Protein AF-A0A833LY37-F1 (afdb_monomer)

Foldseek 3Di:
DDDDDPDPPPPDDPDPQVVDVQSVVCVVVCVVVVLVVQLVVQLVVLCVVCVVVLVVQLVVCCVVPVPDPSDPVVVSSLSSQVRSLVPGPHDGNDDSCCRNPPVND

Mean predicted aligned error: 11.08 Å

Secondary structure (DSSP, 8-state):
---------------GGGSSHHHHHHHHTTHHHHHHHHHHHHHHHHHHHHHHHHHHHHHHHHHH-TTS----HHHHHHHHHHHHHHH--PPTT--TTTTTSGGG-

pLDDT: mean 76.52, std 18.96, range [32.38, 95.19]

Structure (mmCIF, N/CA/C/O backbone):
data_AF-A0A833LY37-F1
#
_entry.id   AF-A0A833LY37-F1
#
loop_
_atom_site.group_PDB
_atom_site.id
_atom_site.type_symbol
_atom_site.label_atom_id
_atom_site.label_alt_id
_atom_site.label_comp_id
_atom_site.label_asym_id
_atom_site.label_entity_id
_atom_site.label_seq_id
_atom_site.pdbx_PDB_ins_code
_atom_site.Cartn_x
_atom_site.Cartn_y
_atom_site.Cartn_z
_atom_site.occupancy
_atom_site.B_iso_or_equiv
_atom_site.auth_seq_id
_atom_site.auth_comp_id
_atom_site.auth_asym_id
_atom_site.auth_atom_id
_atom_site.pdbx_PDB_model_num
ATOM 1 N N . MET A 1 1 ? -33.841 26.516 35.234 1.00 34.97 1 MET A N 1
ATOM 2 C CA . MET A 1 1 ? -33.841 26.845 33.792 1.00 34.97 1 MET A CA 1
ATOM 3 C C . MET A 1 1 ? -32.568 26.254 33.214 1.00 34.97 1 MET A C 1
ATOM 5 O O . MET A 1 1 ? -31.493 26.715 33.566 1.00 34.97 1 MET A O 1
ATOM 9 N N . ALA A 1 2 ? -32.684 25.144 32.486 1.00 32.38 2 ALA A N 1
ATOM 10 C CA . ALA A 1 2 ? -31.547 24.407 31.943 1.00 32.38 2 ALA A CA 1
ATOM 11 C C . ALA A 1 2 ? -31.212 24.957 30.552 1.00 32.38 2 ALA A C 1
ATOM 13 O O . ALA A 1 2 ? -32.080 24.981 29.682 1.00 32.38 2 ALA A O 1
ATOM 14 N N . VAL A 1 3 ? -29.978 25.419 30.355 1.00 38.28 3 VAL A N 1
ATOM 15 C CA . VAL A 1 3 ? -29.467 25.811 29.038 1.00 38.28 3 VAL A CA 1
ATOM 16 C C . VAL A 1 3 ? -28.820 24.569 28.437 1.00 38.28 3 VAL A C 1
ATOM 18 O O . VAL A 1 3 ? -27.725 24.172 28.827 1.00 38.28 3 VAL A O 1
ATOM 21 N N . GLY A 1 4 ? -29.569 23.896 27.564 1.00 33.81 4 GLY A N 1
ATOM 22 C CA . GLY A 1 4 ? -29.117 22.719 26.835 1.00 33.81 4 GLY A CA 1
ATOM 23 C C . GLY A 1 4 ? -28.092 23.098 25.771 1.00 33.81 4 GLY A C 1
ATOM 24 O O . GLY A 1 4 ? -28.367 23.906 24.888 1.00 33.81 4 GLY A O 1
ATOM 25 N N . PHE A 1 5 ? -26.916 22.487 25.872 1.00 38.00 5 PHE A N 1
ATOM 26 C CA . PHE A 1 5 ? -25.891 22.433 24.837 1.00 38.00 5 PHE A CA 1
ATOM 27 C C . PHE A 1 5 ? -26.457 21.645 23.641 1.00 38.00 5 PHE A C 1
ATOM 29 O O . PHE A 1 5 ? -26.455 20.417 23.643 1.00 38.00 5 PHE A O 1
ATOM 36 N N . PHE A 1 6 ? -26.988 22.332 22.629 1.00 34.19 6 PHE A N 1
ATOM 37 C CA . PHE 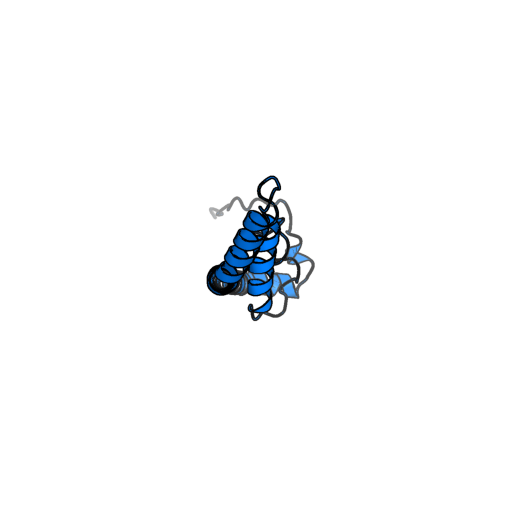A 1 6 ? -27.287 21.704 21.342 1.00 34.19 6 PHE A CA 1
ATOM 38 C C . PHE A 1 6 ? -26.004 21.689 20.514 1.00 34.19 6 PHE A C 1
ATOM 40 O O . PHE A 1 6 ? -25.702 22.614 19.763 1.00 34.19 6 PHE A O 1
ATOM 47 N N . LEU A 1 7 ? -25.220 20.626 20.701 1.00 40.03 7 LEU A N 1
ATOM 48 C CA . LEU A 1 7 ? -24.245 20.201 19.708 1.00 40.03 7 LEU A CA 1
ATOM 49 C C . LEU A 1 7 ? -25.024 19.909 18.424 1.00 40.03 7 LEU A C 1
ATOM 51 O O . LEU A 1 7 ? -25.871 19.017 18.395 1.00 40.03 7 LEU A O 1
ATOM 55 N N . LEU A 1 8 ? -24.743 20.683 17.379 1.00 36.81 8 LEU A N 1
ATOM 56 C CA . LEU A 1 8 ? -25.081 20.367 15.997 1.00 36.81 8 LEU A CA 1
ATOM 57 C C . LEU A 1 8 ? -24.300 19.107 15.597 1.00 36.81 8 LEU A C 1
ATOM 59 O O . LEU A 1 8 ? -23.296 19.174 14.896 1.00 36.81 8 LEU A O 1
ATOM 63 N N . ALA A 1 9 ? -24.728 17.953 16.104 1.00 35.34 9 ALA A N 1
ATOM 64 C CA . ALA A 1 9 ? -24.382 16.669 15.534 1.00 35.34 9 ALA A CA 1
ATOM 65 C C . ALA A 1 9 ? -25.242 16.536 14.279 1.00 35.34 9 ALA A C 1
ATOM 67 O O . ALA A 1 9 ? -26.445 16.294 14.352 1.00 35.34 9 ALA A O 1
ATOM 68 N N . SER A 1 10 ? -24.631 16.798 13.131 1.00 35.97 10 SER A N 1
ATOM 69 C CA . SER A 1 10 ? -25.154 16.457 11.816 1.00 35.97 10 SER A CA 1
ATOM 70 C C . SER A 1 10 ? -25.536 14.973 11.794 1.00 35.97 10 SER A C 1
ATOM 72 O O . SER A 1 10 ? -24.687 14.101 11.628 1.00 35.97 10 SER A O 1
ATOM 74 N N . CYS A 1 11 ? -26.821 14.703 12.021 1.00 44.19 11 CYS A N 1
ATOM 75 C CA . CYS A 1 11 ? -27.490 13.453 11.700 1.00 44.19 11 CYS A CA 1
ATOM 76 C C . CYS A 1 11 ? -27.651 13.381 10.183 1.00 44.19 11 CYS A C 1
ATOM 78 O O . CYS A 1 11 ? -28.656 13.857 9.674 1.00 44.19 11 CYS A O 1
ATOM 80 N N . ASP A 1 12 ? -26.684 12.808 9.474 1.00 37.00 12 ASP A N 1
ATOM 81 C CA . ASP A 1 12 ? -26.936 12.210 8.163 1.00 37.00 12 ASP A CA 1
ATOM 82 C C . ASP A 1 12 ? -25.849 11.173 7.855 1.00 37.00 12 ASP A C 1
ATOM 84 O O . ASP A 1 12 ? -24.660 11.462 7.956 1.00 37.00 12 ASP A O 1
ATOM 88 N N . PHE A 1 13 ? -26.302 9.962 7.509 1.00 40.31 13 PHE A N 1
ATOM 89 C CA . PHE A 1 13 ? -25.564 8.698 7.355 1.00 40.31 13 PHE A CA 1
ATOM 90 C C . PHE A 1 13 ? -25.002 8.096 8.654 1.00 40.31 13 PHE A C 1
ATOM 92 O O . PHE A 1 13 ? -23.928 8.463 9.116 1.00 40.31 13 PHE A O 1
ATOM 99 N N . LEU A 1 14 ? -25.665 7.059 9.197 1.00 40.59 14 LEU A N 1
ATOM 100 C CA . LEU A 1 14 ? -24.901 6.028 9.908 1.00 40.59 14 LEU A CA 1
ATOM 101 C C . LEU A 1 14 ? -23.920 5.462 8.871 1.00 40.59 14 LEU A C 1
ATOM 103 O O . LEU A 1 14 ? -24.388 4.895 7.878 1.00 40.59 14 LEU A O 1
ATOM 107 N N . PRO A 1 15 ? -22.598 5.618 9.047 1.00 50.12 15 PRO A N 1
ATOM 108 C CA . PRO A 1 15 ? -21.650 5.023 8.127 1.00 50.12 15 PRO A CA 1
ATOM 109 C C . PRO A 1 15 ? -21.894 3.513 8.123 1.00 50.12 15 PRO A C 1
ATOM 111 O O . PRO A 1 15 ? -22.290 2.936 9.144 1.00 50.12 15 PRO A O 1
ATOM 114 N N . ASN A 1 16 ? -21.609 2.858 6.999 1.00 54.28 16 ASN A N 1
ATOM 115 C CA . ASN A 1 16 ? -21.572 1.395 6.866 1.00 54.28 16 ASN A CA 1
ATOM 116 C C . ASN A 1 16 ? -20.789 0.693 8.003 1.00 54.28 16 ASN A C 1
ATOM 118 O O . ASN A 1 16 ? -20.854 -0.528 8.153 1.00 54.28 16 ASN A O 1
ATOM 122 N N . ASP A 1 17 ? -20.038 1.452 8.794 1.00 53.88 17 ASP A N 1
ATOM 123 C CA . ASP A 1 17 ? -19.256 1.047 9.949 1.00 53.88 17 ASP A CA 1
ATOM 124 C C . ASP A 1 17 ? -20.093 0.487 11.108 1.00 53.88 17 ASP A C 1
ATOM 126 O O . ASP A 1 17 ? -19.625 -0.408 11.809 1.00 53.88 17 ASP A O 1
ATOM 130 N N . LEU A 1 18 ? -21.340 0.945 11.292 1.00 56.69 18 LEU A N 1
ATOM 131 C CA . LEU A 1 18 ? -22.212 0.516 12.401 1.00 56.69 18 LEU A CA 1
ATOM 132 C C . LEU A 1 18 ? -23.046 -0.741 12.098 1.00 56.69 18 LEU A C 1
ATOM 134 O O . LEU A 1 18 ? -23.643 -1.312 13.010 1.00 56.69 18 LEU A O 1
ATOM 138 N N . LEU A 1 19 ? -23.071 -1.202 10.842 1.00 68.56 19 LEU A N 1
ATOM 139 C CA . LEU A 1 1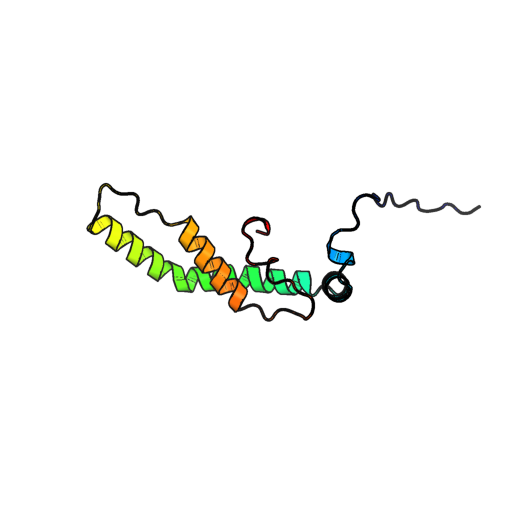9 ? -23.784 -2.426 10.447 1.00 68.56 19 LEU A CA 1
ATOM 140 C C . LEU A 1 19 ? -23.068 -3.700 10.910 1.00 68.56 19 LEU A C 1
ATOM 142 O O . LEU A 1 19 ? -23.715 -4.723 11.130 1.00 68.56 19 LEU A O 1
ATOM 146 N N . ASN A 1 20 ? -21.744 -3.641 11.087 1.00 78.75 20 ASN A N 1
ATOM 147 C CA . ASN A 1 20 ? -20.959 -4.732 11.650 1.00 78.75 20 ASN A CA 1
ATOM 148 C C . ASN A 1 20 ? -20.475 -4.343 13.060 1.00 78.75 20 ASN A C 1
ATOM 150 O O . ASN A 1 20 ? -19.569 -3.516 13.181 1.00 78.75 20 ASN A O 1
ATOM 154 N N . PRO A 1 21 ? -21.012 -4.954 14.134 1.00 81.06 21 PRO A N 1
ATOM 155 C CA . PRO A 1 21 ? -20.646 -4.619 15.510 1.00 81.06 21 PRO A CA 1
ATOM 156 C C . PRO A 1 21 ? -19.155 -4.792 15.824 1.00 81.06 21 PRO A C 1
ATOM 158 O O . PRO A 1 21 ? -18.633 -4.081 16.681 1.00 81.06 21 PRO A O 1
ATOM 161 N N . ALA A 1 22 ? -18.466 -5.729 15.163 1.00 82.12 22 ALA A N 1
ATOM 162 C CA . ALA A 1 22 ? -17.026 -5.914 15.337 1.00 82.12 22 ALA A CA 1
ATOM 163 C C . ALA A 1 22 ? -16.245 -4.747 14.718 1.00 82.12 22 ALA A C 1
ATOM 165 O O . ALA A 1 22 ? -15.353 -4.197 15.356 1.00 82.12 22 ALA A O 1
ATOM 166 N N . HIS A 1 23 ? -16.652 -4.309 13.526 1.00 82.56 23 HIS A N 1
ATOM 167 C CA . HIS A 1 23 ? -16.050 -3.162 12.854 1.00 82.56 23 HIS A CA 1
ATOM 168 C C . HIS A 1 23 ? -16.326 -1.844 13.597 1.00 82.56 23 HIS A C 1
ATOM 170 O O . HIS A 1 23 ? -15.424 -1.043 13.808 1.00 82.56 23 HIS A O 1
ATOM 176 N N . ALA A 1 24 ? -17.548 -1.645 14.094 1.00 80.94 24 ALA A N 1
ATOM 177 C CA . ALA A 1 24 ? -17.886 -0.484 14.915 1.00 80.94 24 ALA A CA 1
ATOM 178 C C . ALA A 1 24 ? -16.998 -0.374 16.167 1.00 80.94 24 ALA A C 1
ATOM 180 O O . ALA A 1 24 ? -16.559 0.716 16.531 1.00 80.94 24 ALA A O 1
ATOM 181 N N . ARG A 1 25 ? -16.713 -1.510 16.822 1.00 83.25 25 ARG A N 1
ATOM 182 C CA . ARG A 1 25 ? -15.807 -1.569 17.980 1.00 83.25 25 ARG A CA 1
ATOM 183 C C . ARG A 1 25 ? -14.367 -1.262 17.591 1.00 83.25 25 ARG A C 1
ATOM 185 O O . ARG A 1 25 ? -13.731 -0.505 18.310 1.00 83.25 25 ARG A O 1
ATOM 192 N N . TYR A 1 26 ? -13.906 -1.794 16.464 1.00 82.69 26 TYR A N 1
ATOM 193 C CA . TYR A 1 26 ? -12.590 -1.511 15.889 1.00 82.69 26 TYR A CA 1
ATOM 194 C C . TYR A 1 26 ? -12.374 -0.014 15.597 1.00 82.69 26 TYR A C 1
ATOM 196 O O . TYR A 1 26 ? -11.313 0.546 15.878 1.00 82.69 26 TYR A O 1
ATOM 204 N N . VAL A 1 27 ? -13.402 0.670 15.086 1.00 82.50 27 VAL A N 1
ATOM 205 C CA . VAL A 1 27 ? -13.356 2.124 14.877 1.00 82.50 27 VAL A CA 1
ATOM 206 C C . VAL A 1 27 ? -13.359 2.864 16.219 1.00 82.50 27 VAL A C 1
ATOM 208 O O . VAL A 1 27 ? -12.544 3.760 16.433 1.00 82.50 27 VAL A O 1
ATOM 211 N N . ALA A 1 28 ? -14.252 2.486 17.138 1.00 83.31 28 ALA A N 1
ATOM 212 C CA . ALA A 1 28 ? -14.424 3.168 18.421 1.00 83.31 28 ALA A CA 1
ATOM 213 C C . ALA A 1 28 ? -13.243 2.986 19.393 1.00 83.31 28 ALA A C 1
ATOM 215 O O . ALA A 1 28 ? -13.004 3.867 20.219 1.00 83.31 28 ALA A O 1
ATOM 216 N N . SER A 1 29 ? -12.503 1.875 19.312 1.00 84.31 29 SER A N 1
ATOM 217 C CA . SER A 1 29 ? -11.311 1.621 20.135 1.00 84.31 29 SER A CA 1
ATOM 218 C C . SER A 1 29 ? -10.097 2.452 19.711 1.00 84.31 29 SER A C 1
ATOM 220 O O . SER A 1 29 ? -9.152 2.589 20.486 1.00 84.31 29 SER A O 1
ATOM 222 N N . GLY A 1 30 ? -10.118 3.028 18.504 1.00 82.00 30 GLY A N 1
ATOM 223 C CA . GLY A 1 30 ? -8.978 3.732 17.915 1.00 82.00 30 GLY A CA 1
ATOM 224 C C . GLY A 1 30 ? -7.967 2.810 17.227 1.00 82.00 30 GLY A C 1
ATOM 225 O O . GLY A 1 30 ? -6.984 3.309 16.673 1.00 82.00 30 GLY A O 1
ATOM 226 N N . ASP A 1 31 ? -8.226 1.500 17.191 1.00 86.62 31 ASP A N 1
ATOM 227 C CA . ASP A 1 31 ? -7.366 0.519 16.521 1.00 86.62 31 ASP A CA 1
ATOM 228 C C . ASP A 1 31 ? -7.269 0.808 15.018 1.00 86.62 31 ASP A C 1
ATOM 230 O O . ASP A 1 31 ? -6.180 0.762 14.454 1.00 86.62 31 ASP A O 1
ATOM 234 N N . LYS A 1 32 ? -8.357 1.286 14.393 1.00 84.50 32 LYS A N 1
ATOM 235 C CA . LYS A 1 32 ? -8.335 1.751 12.994 1.00 84.50 32 LYS A CA 1
ATOM 236 C C . LYS A 1 32 ? -7.278 2.815 12.717 1.00 84.50 32 LYS A C 1
ATOM 238 O O . LYS A 1 32 ? -6.590 2.775 11.701 1.00 84.50 32 LYS A O 1
ATOM 243 N N . ALA A 1 33 ? -7.131 3.785 13.616 1.00 84.25 33 ALA A N 1
ATOM 244 C CA . ALA A 1 33 ? -6.143 4.844 13.441 1.00 84.25 33 ALA A CA 1
ATOM 245 C C . ALA A 1 33 ? -4.710 4.336 13.662 1.00 84.25 33 ALA A C 1
ATOM 247 O O . ALA A 1 33 ? -3.778 4.849 13.043 1.00 84.25 33 ALA A O 1
ATOM 248 N N . LYS A 1 34 ? -4.527 3.349 14.544 1.00 86.94 34 LYS A N 1
ATOM 249 C CA . LYS A 1 34 ? -3.237 2.694 14.776 1.00 86.94 34 LYS A CA 1
ATOM 250 C C . LYS A 1 34 ? -2.814 1.878 13.551 1.00 86.94 34 LYS A C 1
ATOM 252 O O . LYS A 1 34 ? -1.705 2.092 13.066 1.00 86.94 34 LYS A O 1
ATOM 257 N N . ASP A 1 35 ? -3.704 1.041 13.026 1.00 87.69 35 ASP A N 1
ATOM 258 C CA . ASP A 1 35 ? -3.445 0.196 11.852 1.00 87.69 35 ASP A CA 1
ATOM 259 C C . 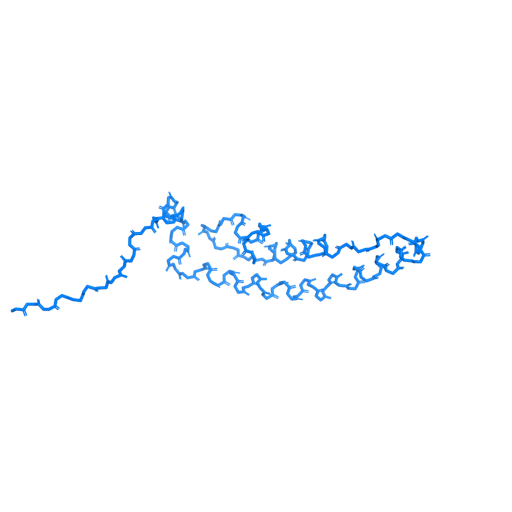ASP A 1 35 ? -3.137 1.051 10.626 1.00 87.69 35 ASP A C 1
ATOM 261 O O . ASP A 1 35 ? -2.174 0.785 9.912 1.00 87.69 35 ASP A O 1
ATOM 265 N N . ARG A 1 36 ? -3.861 2.165 10.442 1.00 86.12 36 ARG A N 1
ATOM 266 C CA . ARG A 1 36 ? -3.571 3.106 9.352 1.00 86.12 36 ARG A CA 1
ATOM 267 C C . ARG A 1 36 ? -2.182 3.729 9.451 1.00 86.12 36 ARG A C 1
ATOM 269 O O . ARG A 1 36 ? -1.494 3.839 8.447 1.00 86.12 36 ARG A O 1
ATOM 276 N N . ARG A 1 37 ? -1.726 4.100 10.650 1.00 88.56 37 ARG A N 1
ATOM 277 C CA . ARG A 1 37 ? -0.361 4.631 10.824 1.00 88.56 37 ARG A CA 1
ATOM 278 C C . ARG A 1 37 ? 0.706 3.575 10.557 1.00 88.56 37 ARG A C 1
ATOM 280 O O . ARG A 1 37 ? 1.757 3.911 10.022 1.00 88.56 37 ARG A O 1
ATOM 287 N N . GLN A 1 38 ? 0.461 2.324 10.950 1.00 89.56 38 GLN A N 1
ATOM 288 C CA . GLN A 1 38 ? 1.370 1.222 10.628 1.00 89.56 38 GLN A CA 1
ATOM 289 C C . GLN A 1 38 ? 1.439 1.010 9.120 1.00 89.56 38 GLN A C 1
ATOM 291 O O . GLN A 1 38 ? 2.530 0.951 8.565 1.00 89.56 38 GLN A O 1
ATOM 296 N N . PHE A 1 39 ? 0.285 0.990 8.463 1.00 89.94 39 PHE A N 1
ATOM 297 C CA . PHE A 1 39 ? 0.183 0.895 7.020 1.00 89.94 39 PHE A CA 1
ATOM 298 C C . PHE A 1 39 ? 0.949 2.014 6.298 1.00 89.94 39 PHE A C 1
ATOM 300 O O . PHE A 1 39 ? 1.823 1.735 5.481 1.00 89.94 39 PHE A O 1
ATOM 307 N N . GLU A 1 40 ? 0.700 3.277 6.661 1.00 89.44 40 GLU A N 1
ATOM 308 C CA . GLU A 1 40 ? 1.414 4.444 6.125 1.00 89.44 40 GLU A CA 1
ATOM 309 C C . GLU A 1 40 ? 2.936 4.320 6.337 1.00 89.44 40 GLU A C 1
ATOM 311 O O . GLU A 1 40 ? 3.715 4.617 5.433 1.00 89.44 40 GLU A O 1
ATOM 316 N N . ALA A 1 41 ? 3.382 3.831 7.500 1.00 91.12 41 ALA A N 1
ATOM 317 C CA . ALA A 1 41 ? 4.801 3.589 7.761 1.00 91.12 41 ALA A CA 1
ATOM 318 C C . ALA A 1 41 ? 5.380 2.476 6.869 1.00 91.12 41 ALA A C 1
ATOM 320 O O . ALA A 1 41 ? 6.500 2.605 6.368 1.00 91.12 41 ALA A O 1
ATOM 321 N N . TYR A 1 42 ? 4.624 1.401 6.638 1.00 92.56 42 TYR A N 1
ATOM 322 C CA . TYR A 1 42 ? 5.055 0.306 5.775 1.00 92.56 42 TYR A CA 1
ATOM 323 C C . TYR A 1 42 ? 5.076 0.683 4.297 1.00 92.56 42 TYR A C 1
ATOM 325 O O . TYR A 1 42 ? 5.925 0.155 3.588 1.00 92.56 42 TYR A O 1
ATOM 333 N N . ILE A 1 43 ? 4.260 1.638 3.834 1.00 92.06 43 ILE A N 1
ATOM 334 C CA . ILE A 1 43 ? 4.378 2.182 2.469 1.00 92.06 43 ILE A CA 1
ATOM 335 C C . ILE A 1 43 ? 5.794 2.710 2.228 1.00 92.06 43 ILE A C 1
ATOM 337 O O . ILE A 1 43 ? 6.399 2.374 1.213 1.00 92.06 43 ILE A O 1
ATOM 341 N N . PHE A 1 44 ? 6.354 3.483 3.163 1.00 92.69 44 PHE A N 1
ATOM 342 C CA . PHE A 1 44 ? 7.718 4.003 3.020 1.00 92.69 44 PHE A CA 1
ATOM 343 C C . PHE A 1 44 ? 8.758 2.880 2.992 1.00 92.69 44 PHE A C 1
ATOM 345 O O . PHE A 1 44 ? 9.626 2.866 2.125 1.00 92.69 44 PHE A O 1
ATOM 352 N N . ILE A 1 45 ? 8.633 1.902 3.893 1.00 93.69 45 ILE A N 1
ATOM 353 C CA . ILE A 1 45 ? 9.558 0.763 3.960 1.00 93.69 45 ILE A CA 1
ATOM 354 C C . ILE A 1 45 ? 9.487 -0.077 2.677 1.00 93.69 45 ILE A C 1
ATOM 356 O O . ILE A 1 45 ? 10.515 -0.421 2.100 1.00 93.69 45 ILE A O 1
ATOM 360 N N . CYS A 1 46 ? 8.283 -0.394 2.207 1.00 94.44 46 CYS A N 1
ATOM 361 C CA . CYS A 1 46 ? 8.065 -1.160 0.985 1.00 94.44 46 CYS A CA 1
ATOM 362 C C . CYS A 1 46 ? 8.526 -0.399 -0.257 1.00 94.44 46 CYS A C 1
ATOM 364 O O . CYS A 1 46 ? 9.093 -1.012 -1.159 1.00 94.44 46 CYS A O 1
ATOM 366 N N . ASN A 1 47 ? 8.340 0.922 -0.299 1.00 94.50 47 ASN A N 1
ATOM 367 C CA . ASN A 1 47 ? 8.900 1.754 -1.354 1.00 94.50 47 ASN A CA 1
ATOM 368 C C . ASN A 1 47 ? 10.429 1.644 -1.373 1.00 94.50 47 ASN A C 1
ATOM 370 O O . ASN A 1 47 ? 10.991 1.309 -2.407 1.00 94.50 47 ASN A O 1
ATOM 374 N N . ASP A 1 48 ? 11.100 1.819 -0.235 1.00 95.19 48 ASP A N 1
ATOM 375 C CA . ASP A 1 48 ? 12.565 1.725 -0.160 1.00 95.19 48 ASP A CA 1
ATOM 376 C C . ASP A 1 48 ? 13.094 0.335 -0.557 1.00 95.19 48 ASP A C 1
ATOM 378 O O . ASP A 1 48 ? 14.162 0.219 -1.161 1.00 95.19 48 ASP A O 1
ATOM 382 N 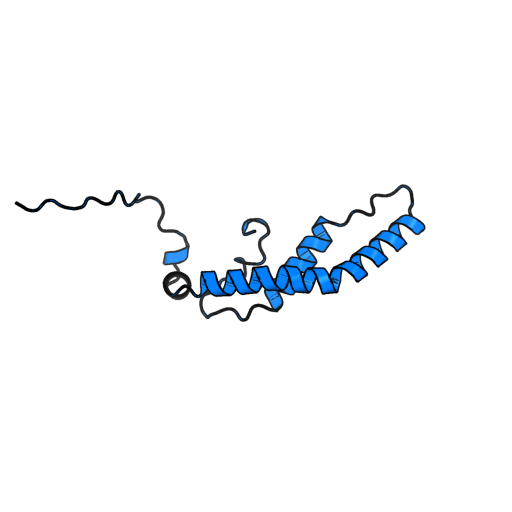N . LEU A 1 49 ? 12.341 -0.728 -0.255 1.00 94.31 49 LEU A N 1
ATOM 383 C CA . LEU A 1 49 ? 12.691 -2.101 -0.627 1.00 94.31 49 LEU A CA 1
ATOM 384 C C . LEU A 1 49 ? 12.459 -2.405 -2.114 1.00 94.31 49 LEU A C 1
ATOM 386 O O . LEU A 1 49 ? 13.260 -3.120 -2.719 1.00 94.31 49 LEU A O 1
ATOM 390 N N . LEU A 1 50 ? 11.368 -1.906 -2.702 1.00 94.81 50 LEU A N 1
ATOM 391 C CA . LEU A 1 50 ? 10.938 -2.263 -4.060 1.00 94.81 50 LEU A CA 1
ATOM 392 C C . LEU A 1 50 ? 11.418 -1.279 -5.132 1.00 94.81 50 LEU A C 1
ATOM 394 O O . LEU A 1 50 ? 11.589 -1.682 -6.283 1.00 94.81 50 LEU A O 1
ATOM 398 N N . GLN A 1 51 ? 11.692 -0.021 -4.779 1.00 93.44 51 GLN A N 1
ATOM 399 C CA . GLN A 1 51 ? 12.140 1.003 -5.725 1.00 93.44 51 GLN A CA 1
ATOM 400 C C . GLN A 1 51 ? 13.364 0.568 -6.550 1.00 93.44 51 GLN A C 1
ATOM 402 O O . GLN A 1 51 ? 13.313 0.718 -7.771 1.00 93.44 51 GLN A O 1
ATOM 407 N N . PRO A 1 52 ? 14.412 -0.064 -5.975 1.00 94.69 52 PRO A N 1
ATOM 408 C CA . PRO A 1 52 ? 15.556 -0.523 -6.765 1.00 94.69 52 PRO A CA 1
ATOM 409 C C . PRO A 1 52 ? 15.177 -1.555 -7.834 1.00 94.69 52 PRO A C 1
ATOM 411 O O . PRO A 1 52 ? 15.758 -1.574 -8.919 1.00 94.69 52 PRO A O 1
ATOM 414 N N . TYR A 1 53 ? 14.196 -2.413 -7.541 1.00 93.50 53 TYR A N 1
ATOM 415 C CA . TYR A 1 53 ? 13.684 -3.390 -8.498 1.00 93.50 53 TYR A CA 1
ATOM 416 C C . TYR A 1 53 ? 12.907 -2.701 -9.626 1.00 93.50 53 TYR A C 1
ATOM 418 O O . TYR A 1 53 ? 13.127 -3.002 -10.799 1.00 93.50 53 TYR A O 1
ATOM 426 N N . PHE A 1 54 ? 12.042 -1.740 -9.294 1.00 93.44 54 PHE A N 1
ATOM 427 C CA . PHE A 1 54 ? 11.298 -0.974 -10.296 1.00 93.44 54 PHE A CA 1
ATOM 428 C C . PHE A 1 54 ? 12.217 -0.150 -11.202 1.00 93.44 54 PHE A C 1
ATOM 430 O O . PHE A 1 54 ? 11.991 -0.093 -12.413 1.00 93.44 54 PHE A O 1
ATOM 437 N N . ASP A 1 55 ? 13.272 0.438 -10.640 1.00 92.06 55 ASP A N 1
ATOM 438 C CA . ASP A 1 55 ? 14.263 1.209 -11.388 1.00 92.06 55 ASP A CA 1
ATOM 439 C C . ASP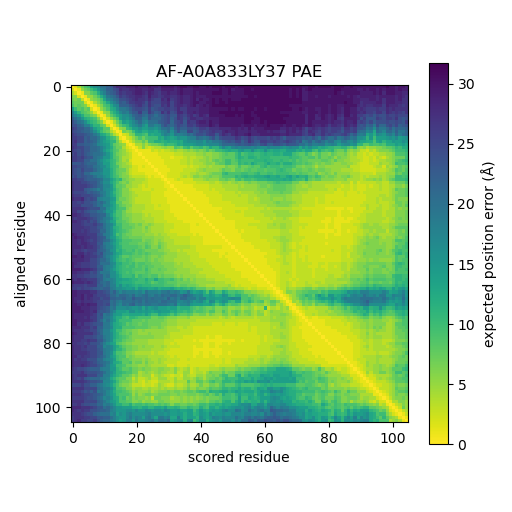 A 1 55 ? 15.047 0.322 -12.369 1.00 92.06 55 ASP A C 1
ATOM 441 O O . ASP A 1 55 ? 15.247 0.715 -13.524 1.00 92.06 55 ASP A O 1
ATOM 445 N N . ASP A 1 56 ? 15.441 -0.892 -11.963 1.00 93.56 56 ASP A N 1
ATOM 446 C CA . ASP A 1 56 ? 16.096 -1.872 -12.845 1.00 93.56 56 ASP A CA 1
ATOM 447 C C . ASP A 1 56 ? 15.175 -2.298 -13.999 1.00 93.56 56 ASP A C 1
ATOM 449 O O . ASP A 1 56 ? 15.586 -2.285 -15.162 1.00 93.56 56 ASP A O 1
ATOM 453 N N . VAL A 1 57 ? 13.906 -2.602 -13.705 1.00 90.25 57 VAL A N 1
ATOM 454 C CA . VAL A 1 57 ? 12.909 -2.982 -14.721 1.00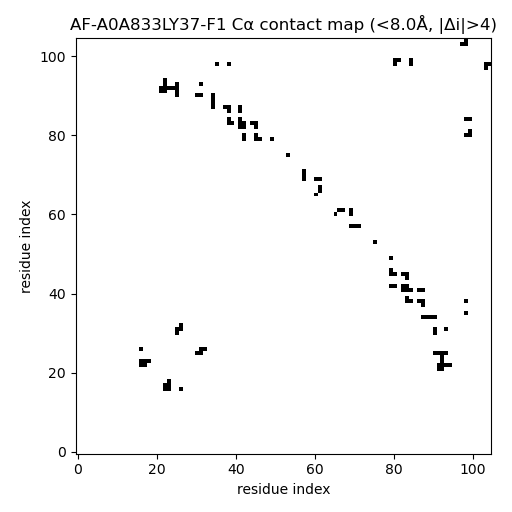 90.25 57 VAL A CA 1
ATOM 455 C C . VAL A 1 57 ? 12.663 -1.843 -15.714 1.00 90.25 57 VAL A C 1
ATOM 457 O O . VAL A 1 57 ? 12.667 -2.071 -16.926 1.00 90.25 57 VAL A O 1
ATOM 460 N N . ASN A 1 58 ? 12.494 -0.610 -15.231 1.00 89.44 58 ASN A N 1
ATOM 461 C CA . ASN A 1 58 ? 12.292 0.561 -16.089 1.00 89.44 58 ASN A CA 1
ATOM 462 C C . ASN A 1 58 ? 13.535 0.836 -16.950 1.00 89.44 58 ASN A C 1
ATOM 464 O O . ASN A 1 58 ? 13.423 1.092 -18.150 1.00 89.44 58 ASN A O 1
ATOM 468 N N . THR A 1 59 ? 14.731 0.709 -16.369 1.00 90.75 59 THR A N 1
ATOM 469 C CA . THR A 1 59 ? 15.997 0.871 -17.097 1.00 90.75 59 THR A CA 1
ATOM 470 C C . THR A 1 59 ? 16.138 -0.169 -18.207 1.00 90.75 59 THR A C 1
ATOM 472 O O . THR A 1 59 ? 16.420 0.199 -19.347 1.00 90.75 59 THR A O 1
ATOM 475 N N . LYS A 1 60 ? 15.882 -1.451 -17.917 1.00 91.44 60 LYS A N 1
ATOM 476 C CA . LYS A 1 60 ? 15.898 -2.526 -18.924 1.00 91.44 60 LYS A CA 1
ATOM 477 C C . LYS A 1 60 ? 14.889 -2.280 -20.037 1.00 91.44 60 LYS A C 1
ATOM 479 O O . LYS A 1 60 ? 15.261 -2.329 -21.205 1.00 91.44 60 LYS A O 1
ATOM 484 N N . CYS A 1 61 ? 13.654 -1.922 -19.685 1.00 90.06 61 CYS A N 1
ATOM 485 C CA . CYS A 1 61 ? 12.621 -1.606 -20.667 1.00 90.06 61 CYS A CA 1
ATOM 486 C C . CYS A 1 61 ? 13.067 -0.491 -21.621 1.00 90.06 61 CYS A C 1
ATOM 488 O O . CYS A 1 61 ? 12.934 -0.636 -22.832 1.00 90.06 61 CYS A O 1
ATOM 490 N N . ARG A 1 62 ? 13.657 0.592 -21.099 1.00 89.50 62 ARG A N 1
ATOM 491 C CA . ARG A 1 62 ? 14.125 1.722 -21.920 1.00 89.50 62 ARG A CA 1
ATOM 492 C C . ARG A 1 62 ? 15.300 1.366 -22.825 1.00 89.50 62 ARG A C 1
ATOM 494 O O . ARG A 1 62 ? 15.423 1.942 -23.903 1.00 89.50 62 ARG A O 1
ATOM 501 N N . LEU A 1 63 ? 16.171 0.458 -22.385 1.00 91.31 63 LEU A N 1
ATOM 502 C CA . LEU A 1 63 ? 17.295 -0.026 -23.190 1.00 91.31 63 LEU A CA 1
ATOM 503 C C . LEU A 1 63 ? 16.827 -0.926 -24.337 1.00 91.31 63 LEU A C 1
ATOM 505 O O . LEU A 1 63 ? 17.385 -0.856 -25.429 1.00 91.31 63 LEU A O 1
ATOM 509 N N . GLU A 1 64 ? 15.811 -1.753 -24.096 1.00 90.44 64 GLU A N 1
ATOM 510 C CA . GLU A 1 64 ? 15.274 -2.692 -25.085 1.00 90.44 64 GLU A CA 1
ATOM 511 C C . GLU A 1 64 ? 14.263 -2.033 -26.037 1.00 90.44 64 GLU A C 1
ATOM 513 O O . GLU A 1 64 ? 14.263 -2.335 -27.229 1.00 90.44 64 GLU A O 1
ATOM 518 N N . ASN A 1 65 ? 13.444 -1.100 -25.538 1.00 86.88 65 ASN A N 1
ATOM 519 C CA . ASN A 1 65 ? 12.339 -0.469 -26.268 1.00 86.88 65 ASN A CA 1
ATOM 520 C C . ASN A 1 65 ? 12.351 1.067 -26.098 1.00 86.88 65 ASN A C 1
ATOM 522 O O . ASN A 1 65 ? 11.500 1.636 -25.413 1.00 86.88 65 ASN A O 1
ATOM 526 N N . PRO A 1 66 ? 13.296 1.784 -26.733 1.00 72.88 66 PRO A N 1
ATOM 527 C CA . PRO A 1 66 ? 13.496 3.221 -26.519 1.00 72.88 66 PRO A CA 1
ATOM 528 C C . PRO A 1 66 ? 12.338 4.121 -26.990 1.00 72.88 66 PRO A C 1
ATOM 530 O O . PRO A 1 66 ? 12.320 5.306 -26.658 1.00 72.88 66 PRO A O 1
ATOM 533 N N . THR A 1 67 ? 11.388 3.596 -27.770 1.00 76.06 67 THR A N 1
ATOM 534 C CA . THR A 1 67 ? 10.213 4.331 -28.271 1.00 76.06 67 THR A CA 1
ATOM 535 C C . THR A 1 67 ? 8.923 4.054 -27.497 1.00 76.06 67 THR A C 1
ATOM 537 O O . THR A 1 67 ? 7.936 4.749 -27.736 1.00 76.06 67 THR A O 1
ATOM 540 N N . ASP A 1 68 ? 8.916 3.076 -26.587 1.00 77.75 68 ASP A N 1
ATOM 541 C CA . ASP A 1 68 ? 7.713 2.634 -25.877 1.00 77.75 68 ASP A CA 1
ATOM 542 C C . ASP A 1 68 ? 7.566 3.277 -24.490 1.00 77.75 68 ASP A C 1
ATOM 544 O O . ASP A 1 68 ? 8.520 3.751 -23.867 1.00 77.75 68 ASP A O 1
ATOM 548 N N . SER A 1 69 ? 6.330 3.279 -23.982 1.00 79.69 69 SER A N 1
ATOM 549 C CA . SER A 1 69 ? 6.036 3.709 -22.616 1.00 79.69 69 SER A CA 1
ATOM 550 C C . SER A 1 69 ? 6.470 2.639 -21.615 1.00 79.69 69 SER A C 1
ATOM 552 O O . SER A 1 69 ? 5.747 1.678 -21.370 1.00 79.69 69 SER A O 1
ATOM 554 N N . CYS A 1 70 ? 7.628 2.846 -20.991 1.00 84.75 70 CYS A N 1
ATOM 555 C CA . CYS A 1 70 ? 8.116 2.039 -19.864 1.00 84.75 70 CYS A CA 1
ATOM 556 C C . CYS A 1 70 ? 7.570 2.489 -18.497 1.00 84.75 70 CYS A C 1
ATOM 558 O O . CYS A 1 70 ? 8.010 1.995 -17.457 1.00 84.75 70 CYS A O 1
ATOM 560 N N . ASP A 1 71 ? 6.652 3.459 -18.478 1.00 80.88 71 ASP A N 1
ATOM 561 C CA . ASP A 1 71 ? 6.059 3.960 -17.243 1.00 80.88 71 ASP A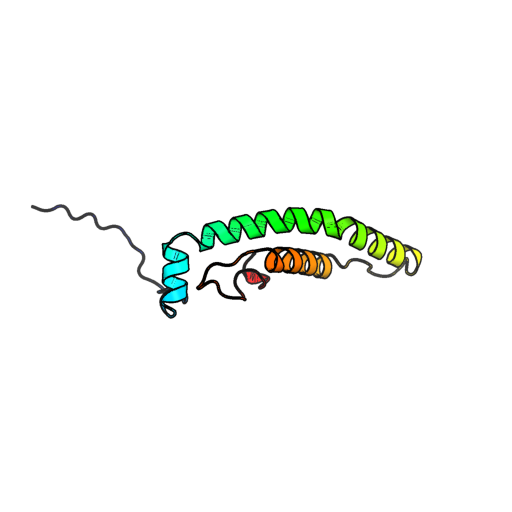 CA 1
ATOM 562 C C . ASP A 1 71 ? 5.034 2.965 -16.682 1.00 80.88 71 ASP A C 1
ATOM 564 O O . ASP A 1 71 ? 3.956 2.775 -17.241 1.00 80.88 71 ASP A O 1
ATOM 568 N N . ASN A 1 72 ? 5.388 2.348 -15.556 1.00 84.31 72 ASN A N 1
ATOM 569 C CA . ASN A 1 72 ? 4.532 1.453 -14.782 1.00 84.31 72 ASN A CA 1
ATOM 570 C C . ASN A 1 72 ? 4.227 2.023 -13.388 1.00 84.31 72 ASN A C 1
ATOM 572 O O . ASN A 1 72 ? 3.966 1.265 -12.455 1.00 84.31 72 ASN A O 1
ATOM 576 N N . SER A 1 73 ? 4.241 3.351 -13.226 1.00 84.19 73 SER A N 1
ATOM 577 C CA . SER A 1 73 ? 4.078 4.014 -11.921 1.00 84.19 73 SER A CA 1
ATOM 578 C C . SER A 1 73 ? 2.836 3.557 -11.151 1.00 84.19 73 SER A C 1
ATOM 580 O O . SER A 1 73 ? 2.916 3.362 -9.943 1.00 84.19 73 SER A O 1
ATOM 582 N N . PHE A 1 74 ? 1.713 3.316 -11.839 1.00 84.88 74 PHE A N 1
ATOM 583 C CA . PHE A 1 74 ? 0.488 2.807 -11.210 1.00 84.88 74 PHE A CA 1
ATOM 584 C C . PHE A 1 74 ? 0.624 1.363 -10.699 1.00 84.88 74 PHE A C 1
ATOM 586 O O . PHE A 1 74 ? 0.193 1.042 -9.596 1.00 84.88 74 PHE A O 1
ATOM 593 N N . ALA A 1 75 ? 1.245 0.477 -11.480 1.00 86.94 75 ALA A N 1
ATOM 594 C CA . ALA A 1 75 ? 1.473 -0.900 -11.046 1.00 86.94 75 ALA A CA 1
ATOM 595 C C . ALA A 1 75 ? 2.482 -0.953 -9.887 1.00 86.94 75 ALA A C 1
ATOM 597 O O . ALA A 1 75 ? 2.298 -1.714 -8.938 1.00 86.94 75 ALA A O 1
ATOM 598 N N . ASN A 1 76 ? 3.508 -0.100 -9.933 1.00 89.19 76 ASN A N 1
ATOM 599 C CA . ASN A 1 76 ? 4.512 0.018 -8.881 1.00 89.19 76 ASN A CA 1
ATOM 600 C C . ASN A 1 76 ? 3.892 0.536 -7.575 1.00 89.19 76 ASN A C 1
ATOM 602 O O . ASN A 1 76 ? 4.145 -0.033 -6.515 1.00 89.19 76 ASN A O 1
ATOM 606 N N . SER A 1 77 ? 3.035 1.563 -7.640 1.00 87.38 77 SER A N 1
ATOM 607 C CA . SER A 1 77 ? 2.345 2.080 -6.455 1.00 87.38 77 SER A CA 1
ATOM 608 C C . SER A 1 77 ? 1.388 1.050 -5.851 1.00 87.38 77 SER A C 1
ATOM 610 O O . SER A 1 77 ? 1.373 0.888 -4.632 1.00 87.38 77 SER A O 1
ATOM 612 N N . MET A 1 78 ? 0.661 0.288 -6.677 1.00 88.50 78 MET A N 1
ATOM 613 C CA . MET A 1 78 ? -0.157 -0.830 -6.194 1.00 88.50 78 MET A CA 1
ATOM 614 C C . MET A 1 78 ? 0.686 -1.915 -5.521 1.00 88.50 78 MET A C 1
ATOM 616 O O . MET A 1 78 ? 0.318 -2.402 -4.456 1.00 88.50 78 MET A O 1
ATOM 620 N N . ALA A 1 79 ? 1.828 -2.286 -6.102 1.00 90.12 79 ALA A N 1
ATOM 621 C CA . ALA A 1 79 ? 2.715 -3.285 -5.512 1.00 90.12 79 ALA A CA 1
ATOM 622 C C . ALA A 1 79 ? 3.267 -2.839 -4.144 1.00 90.12 79 ALA A C 1
ATOM 624 O O . ALA A 1 79 ? 3.335 -3.648 -3.218 1.00 90.12 79 ALA A O 1
ATOM 625 N N . ILE A 1 80 ? 3.597 -1.551 -3.989 1.00 90.81 80 ILE A N 1
ATOM 626 C CA . ILE A 1 80 ? 4.003 -0.972 -2.698 1.00 90.81 80 ILE A CA 1
ATOM 627 C C . ILE A 1 80 ? 2.852 -1.036 -1.692 1.00 90.81 80 ILE A C 1
ATOM 629 O O . ILE A 1 80 ? 3.064 -1.457 -0.557 1.00 90.81 80 ILE A O 1
ATOM 633 N N . ALA A 1 81 ? 1.642 -0.651 -2.102 1.00 89.06 81 ALA A N 1
ATOM 634 C CA . ALA A 1 81 ? 0.464 -0.685 -1.242 1.00 89.06 81 ALA A CA 1
ATOM 635 C C . ALA A 1 81 ? 0.139 -2.110 -0.761 1.00 89.06 81 ALA A C 1
ATOM 637 O O . ALA A 1 81 ? -0.114 -2.306 0.425 1.00 89.06 81 ALA A O 1
ATOM 638 N N . TYR A 1 82 ? 0.221 -3.114 -1.640 1.00 89.12 82 TYR A N 1
ATOM 639 C CA . TYR A 1 82 ? 0.037 -4.516 -1.250 1.00 89.12 82 TYR A CA 1
ATOM 640 C C . TYR A 1 82 ? 1.122 -5.005 -0.295 1.00 89.12 82 TYR A C 1
ATOM 642 O O . TYR A 1 82 ? 0.799 -5.605 0.725 1.00 89.12 82 TYR A O 1
ATOM 650 N N . CYS A 1 83 ? 2.391 -4.692 -0.572 1.00 91.31 83 CYS A N 1
ATOM 651 C CA . CYS A 1 83 ? 3.484 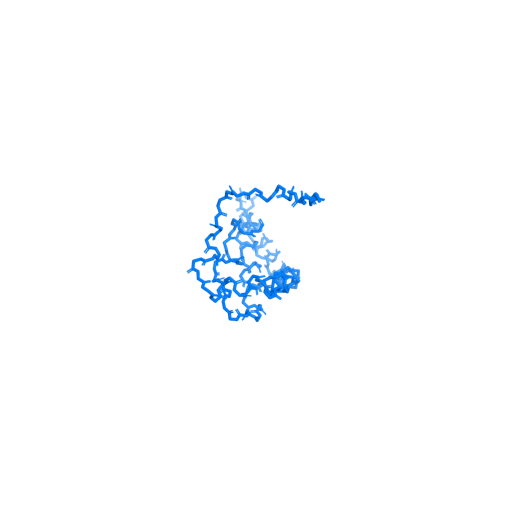-4.995 0.351 1.00 91.31 83 CYS A CA 1
ATOM 652 C C . CYS A 1 83 ? 3.222 -4.392 1.738 1.00 91.31 83 CYS A C 1
ATOM 654 O O . CYS A 1 83 ? 3.409 -5.062 2.750 1.00 91.31 83 CYS A O 1
ATOM 656 N N . ALA A 1 84 ? 2.754 -3.144 1.793 1.00 90.44 84 ALA A N 1
ATOM 657 C CA . ALA A 1 84 ? 2.449 -2.487 3.053 1.00 90.44 84 ALA A CA 1
ATOM 658 C C . ALA A 1 84 ? 1.263 -3.142 3.771 1.00 90.44 84 ALA A C 1
ATOM 660 O O . ALA A 1 84 ? 1.336 -3.344 4.980 1.00 90.44 84 ALA A O 1
ATOM 661 N N . ALA A 1 85 ? 0.203 -3.503 3.041 1.00 87.25 85 ALA A N 1
ATOM 662 C CA . ALA A 1 85 ? -0.998 -4.126 3.595 1.00 87.25 85 ALA A CA 1
ATOM 663 C C . ALA A 1 85 ? -0.693 -5.500 4.208 1.00 87.25 85 ALA A C 1
ATOM 665 O O . ALA A 1 85 ? -1.135 -5.788 5.317 1.00 87.25 85 ALA A O 1
ATOM 666 N N . ASP A 1 86 ? 0.133 -6.305 3.537 1.00 87.81 86 ASP A N 1
ATOM 667 C CA . ASP A 1 86 ? 0.538 -7.633 4.014 1.00 87.81 86 ASP A CA 1
ATOM 668 C C . ASP A 1 86 ? 1.391 -7.584 5.296 1.00 87.81 86 ASP A C 1
ATOM 670 O O . ASP A 1 86 ? 1.507 -8.584 6.007 1.00 87.81 86 ASP A O 1
ATOM 674 N N . LEU A 1 87 ? 1.996 -6.432 5.609 1.00 87.88 87 LEU A N 1
ATOM 675 C CA . LEU A 1 87 ? 2.806 -6.233 6.814 1.00 87.88 87 LEU A CA 1
ATOM 676 C C . LEU A 1 87 ? 2.006 -5.712 8.016 1.00 87.88 87 LEU A C 1
ATOM 678 O O . LEU A 1 87 ? 2.516 -5.751 9.139 1.00 87.88 87 LEU A O 1
ATOM 682 N N . VAL A 1 88 ? 0.784 -5.212 7.817 1.00 85.69 88 VAL A N 1
ATOM 683 C CA . VAL A 1 88 ? -0.041 -4.708 8.922 1.00 85.69 88 VAL A CA 1
ATOM 684 C C . VAL A 1 88 ? -0.628 -5.874 9.713 1.00 85.69 88 VAL A C 1
ATOM 686 O O . VAL A 1 88 ? -1.317 -6.738 9.178 1.00 85.69 88 VAL A O 1
ATOM 689 N N . ASP A 1 89 ? -0.409 -5.861 11.025 1.00 84.19 89 ASP A N 1
ATOM 690 C CA . ASP A 1 89 ? -1.059 -6.783 11.957 1.00 84.19 89 ASP A CA 1
ATOM 691 C C . ASP A 1 89 ? -2.456 -6.254 12.320 1.00 84.19 89 ASP A C 1
ATOM 693 O O . ASP A 1 89 ? -2.637 -5.537 13.308 1.00 84.19 89 ASP A O 1
ATOM 697 N N . TYR A 1 90 ? -3.432 -6.528 11.452 1.00 82.12 90 TYR A N 1
ATOM 698 C CA . TYR A 1 90 ? -4.785 -5.981 11.561 1.00 82.12 90 TYR A CA 1
ATOM 699 C C . TYR A 1 90 ? -5.524 -6.448 12.817 1.00 82.12 90 TYR A C 1
ATOM 701 O O . TYR A 1 90 ? -5.613 -7.644 13.113 1.00 82.12 90 TYR A O 1
ATOM 709 N N . HIS A 1 91 ? -6.170 -5.508 13.513 1.00 85.94 91 HIS A N 1
ATOM 710 C CA . HIS A 1 91 ? -7.001 -5.867 14.662 1.00 85.94 91 HIS A CA 1
ATOM 711 C C . HIS A 1 91 ? -8.308 -6.553 14.220 1.00 85.94 91 HIS A C 1
ATOM 713 O O . HIS A 1 91 ? -8.839 -6.285 13.134 1.00 85.94 91 HIS A O 1
ATOM 719 N N . PRO A 1 92 ? -8.900 -7.410 15.078 1.00 81.50 92 PRO A N 1
ATOM 720 C CA . PRO A 1 92 ? -10.187 -8.035 14.797 1.00 81.50 92 PRO A CA 1
ATOM 721 C C . PRO A 1 92 ? -11.275 -6.995 14.503 1.00 81.50 92 PRO A C 1
ATOM 723 O O . PRO A 1 92 ? -11.594 -6.157 15.344 1.00 81.50 92 PRO A O 1
ATOM 726 N N . GLY A 1 93 ? -11.884 -7.088 13.321 1.00 79.00 93 GLY A N 1
ATOM 727 C CA . GLY A 1 93 ? -12.908 -6.147 12.862 1.00 79.00 93 GLY A CA 1
ATOM 728 C C . GLY A 1 93 ? -12.442 -5.193 11.762 1.00 79.00 93 GLY A C 1
ATOM 729 O O . GLY A 1 93 ? -13.308 -4.563 11.153 1.00 79.00 93 GLY A O 1
ATOM 730 N N . ALA A 1 94 ? -11.141 -5.13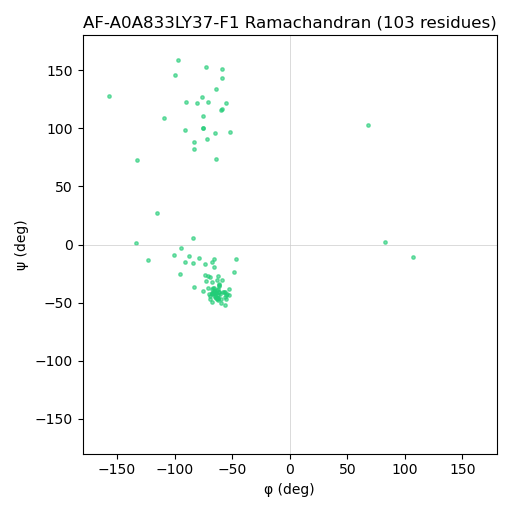1 11.457 1.00 81.00 94 ALA A N 1
ATOM 731 C CA . ALA A 1 94 ? -10.636 -4.515 10.230 1.00 81.00 94 ALA A CA 1
ATOM 732 C C . ALA A 1 94 ? -11.224 -5.212 8.995 1.00 81.00 94 ALA A C 1
ATOM 734 O O . ALA A 1 94 ? -11.442 -6.432 9.009 1.00 81.00 94 ALA A O 1
ATOM 735 N N . ARG A 1 95 ? -11.514 -4.449 7.937 1.00 79.38 95 ARG A N 1
ATOM 736 C CA . ARG A 1 95 ? -12.000 -5.030 6.679 1.00 79.38 95 ARG A CA 1
ATOM 737 C C . ARG A 1 95 ? -10.856 -5.150 5.669 1.00 79.38 95 ARG A C 1
ATOM 739 O O . ARG A 1 95 ? -9.993 -4.277 5.636 1.00 79.38 95 ARG A O 1
ATOM 746 N N . PRO A 1 96 ? -10.850 -6.195 4.822 1.00 66.62 96 PRO A N 1
ATOM 747 C CA . PRO A 1 96 ? -9.759 -6.417 3.868 1.00 66.62 96 PRO A CA 1
ATOM 748 C C . PRO A 1 96 ? -9.582 -5.293 2.832 1.00 66.62 96 PRO A C 1
ATOM 750 O O . PRO A 1 96 ? -8.488 -5.098 2.308 1.00 66.62 96 PRO A O 1
ATOM 753 N N . ASP A 1 97 ? -10.656 -4.568 2.519 1.00 72.38 97 ASP A N 1
ATOM 754 C CA . ASP A 1 97 ? -10.715 -3.517 1.500 1.00 72.38 97 ASP A CA 1
ATOM 755 C C . ASP A 1 97 ? -10.245 -2.140 1.998 1.00 72.38 97 ASP A C 1
ATOM 757 O O . ASP A 1 97 ? -9.902 -1.289 1.184 1.00 72.38 97 ASP A O 1
ATOM 761 N N . GLU A 1 98 ? -10.142 -1.922 3.313 1.00 70.88 98 GLU A N 1
ATOM 762 C CA . GLU A 1 98 ? -9.825 -0.607 3.905 1.00 70.88 98 GLU A CA 1
ATOM 763 C C . GLU A 1 98 ? -8.411 -0.086 3.634 1.00 70.88 98 GLU A C 1
ATOM 765 O O . GLU A 1 98 ? -8.142 1.088 3.878 1.00 70.88 98 GLU A O 1
ATOM 770 N N . PHE A 1 99 ? -7.512 -0.957 3.182 1.00 69.38 99 PHE A N 1
ATOM 771 C CA . PHE A 1 99 ? -6.093 -0.645 2.987 1.00 69.38 99 PHE A CA 1
ATOM 772 C C . PHE A 1 99 ? -5.565 -1.124 1.633 1.00 69.38 99 PHE A C 1
ATOM 774 O O . PHE A 1 99 ? -4.378 -1.005 1.351 1.00 69.38 99 PHE A O 1
ATOM 781 N N . THR A 1 100 ? -6.428 -1.715 0.807 1.00 63.72 100 THR A N 1
ATOM 782 C CA . THR A 1 100 ? -6.060 -2.266 -0.505 1.00 63.72 100 THR A CA 1
ATOM 783 C C . THR A 1 100 ? -6.882 -1.668 -1.643 1.00 63.72 100 THR A C 1
ATOM 785 O O . THR A 1 100 ? -6.492 -1.801 -2.803 1.00 63.72 100 THR A O 1
ATOM 788 N N . ASP A 1 101 ? -7.981 -0.965 -1.347 1.00 62.84 101 ASP A N 1
ATOM 789 C CA . ASP A 1 101 ? -8.726 -0.216 -2.353 1.00 62.84 101 ASP A CA 1
ATOM 790 C C . ASP A 1 101 ? -8.052 1.133 -2.621 1.00 62.84 101 ASP A C 1
ATOM 792 O O . ASP A 1 101 ? -7.937 1.965 -1.730 1.00 62.84 101 ASP A O 1
ATOM 796 N N . SER A 1 102 ? -7.675 1.390 -3.871 1.00 52.03 102 SER A N 1
ATOM 797 C CA . SER A 1 102 ? -7.166 2.684 -4.346 1.00 52.03 102 SER A CA 1
ATOM 798 C C . SER A 1 102 ? -8.010 3.905 -3.944 1.00 52.03 102 SER A C 1
ATOM 800 O O . SER A 1 102 ? -7.473 5.006 -3.886 1.00 52.03 102 SER A O 1
ATOM 802 N N . SER A 1 103 ? -9.306 3.731 -3.656 1.00 52.06 103 SER A N 1
ATOM 803 C CA . SER A 1 103 ? -10.196 4.806 -3.197 1.00 52.06 103 SER A CA 1
ATOM 804 C C . SER A 1 103 ? -10.043 5.167 -1.710 1.00 52.06 103 SER A C 1
ATOM 806 O O . SER A 1 103 ? -10.573 6.185 -1.264 1.00 52.06 103 SER A O 1
ATOM 808 N N . SER A 1 104 ? -9.327 4.335 -0.948 1.00 48.19 104 SER A N 1
ATOM 809 C CA . SER A 1 104 ? -9.108 4.476 0.497 1.00 48.19 104 SER A CA 1
ATOM 810 C C . SER A 1 104 ? -7.810 5.210 0.874 1.00 48.19 104 SER A C 1
ATOM 812 O O . SER A 1 104 ? -7.584 5.458 2.061 1.00 48.19 104 SER A O 1
ATOM 814 N N . PHE A 1 105 ? -7.000 5.589 -0.125 1.00 47.84 105 PHE A N 1
ATOM 815 C CA . PHE A 1 105 ? -5.720 6.299 0.004 1.00 47.84 105 PHE A CA 1
ATOM 816 C C . PHE A 1 105 ? -5.842 7.800 -0.268 1.00 47.84 105 PHE A C 1
ATOM 818 O O . PHE A 1 105 ? -6.543 8.178 -1.235 1.00 47.84 105 PHE A O 1
#

Solvent-accessible surface area (backbone atoms only — not comparable to full-atom values): 6326 Å² total; per-residue (Å²): 137,85,86,78,84,78,74,86,71,81,86,74,76,86,58,82,50,68,79,40,69,52,31,34,46,26,55,73,72,45,51,53,62,51,48,49,52,48,28,59,53,29,34,56,55,33,38,68,68,44,46,65,57,54,51,51,53,36,51,52,40,44,74,78,39,77,88,58,88,55,79,50,65,69,62,51,53,51,52,22,39,50,54,9,45,76,68,45,85,71,59,82,40,66,61,84,58,67,64,66,40,82,87,64,110

Sequence (105 aa):
MAVGFFLLASCDFLPNDLLNPAHARYVASGDKAKDRRQFEAYIFICNDLLQPYFDDVNTKCRLENPTDSCDNSFANSMAIAYCAADLVDYHPGARPDEFTDSSSF

Nearest PDB structures (foldseek):
  7aor-assembly1_ag  TM=5.057E-01  e=7.972E+00  Trypanosoma cruzi strain CL Brener

Radius of gyration: 20.86 Å; Cα contacts (8 Å, |Δi|>4): 70; chains: 1; bounding box: 51×35×62 Å

Organism: NCBI:txid183